Prot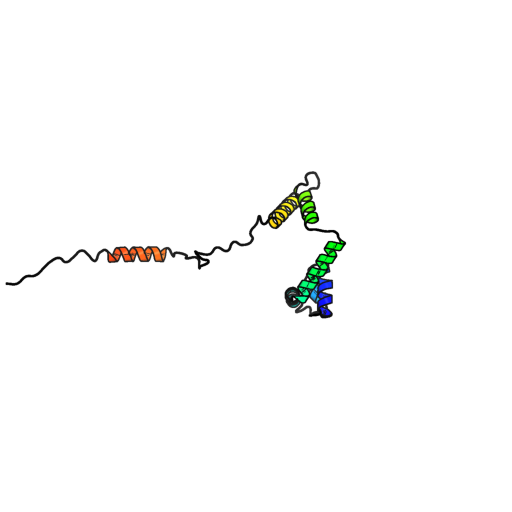ein AF-A0A2G1QMG5-F1 (afdb_monomer)

Radius of gyration: 33.24 Å; Cα contacts (8 Å, |Δi|>4): 99; chains: 1; bounding box: 65×97×63 Å

Sequence (149 aa):
MALTAKQRRFVDEYLVDLNATQAAIRAGYSAKTAAAVGHENLKKPDIAAAVQERQAKAAERAQITVDNVIAGLALEARREGEGTSHAARVSAWAALGKHLGMFKDKVEVSGPDGGPIEVSDARKRIAGRIAKLSAGSRQGGSSGGSDDG

Organism: NCBI:txid1982044

Solvent-accessible surface area (backbone atoms only — not comparable to full-atom values): 8931 Å² total; per-residue (Å²): 123,85,78,51,74,50,55,48,40,24,47,60,45,20,74,74,73,73,38,42,38,60,9,20,37,76,31,72,42,57,74,94,48,9,56,64,50,19,57,52,44,61,68,36,65,65,51,38,50,52,45,51,54,49,50,51,51,51,30,59,76,68,70,56,48,73,66,54,52,51,52,52,33,53,50,50,40,68,56,77,66,90,95,56,54,72,66,57,19,54,51,27,48,51,53,52,38,48,76,71,60,73,58,79,95,75,82,89,84,59,28,80,97,71,36,76,71,84,76,78,52,67,64,59,58,49,51,55,52,52,55,54,60,64,58,64,72,72,80,80,82,89,85,79,81,87,84,92,133

Structure (mmCIF, N/CA/C/O backbone):
data_AF-A0A2G1QMG5-F1
#
_entry.id   AF-A0A2G1QMG5-F1
#
loop_
_atom_site.group_PDB
_atom_site.id
_atom_site.type_symbol
_atom_site.label_atom_id
_atom_site.label_alt_id
_atom_site.label_comp_id
_atom_site.label_asym_id
_atom_site.label_entity_id
_atom_site.label_seq_id
_atom_site.pdbx_PDB_ins_code
_atom_site.Cartn_x
_atom_site.Cartn_y
_atom_site.Cartn_z
_atom_site.occupancy
_atom_site.B_iso_or_equiv
_atom_site.auth_seq_id
_atom_site.auth_comp_id
_atom_site.auth_asym_id
_atom_site.auth_atom_id
_atom_site.pdbx_PDB_model_num
ATOM 1 N N . MET A 1 1 ? -20.110 -9.095 6.674 1.00 62.84 1 MET A N 1
ATOM 2 C CA . MET A 1 1 ? -21.199 -8.246 7.229 1.00 62.84 1 MET A CA 1
ATOM 3 C C . MET A 1 1 ? -21.120 -6.867 6.573 1.00 62.84 1 MET A C 1
ATOM 5 O O . MET A 1 1 ? -20.180 -6.622 5.830 1.00 62.84 1 MET A O 1
ATOM 9 N N . ALA A 1 2 ? -22.081 -5.961 6.785 1.00 87.31 2 ALA A N 1
ATOM 10 C CA . ALA A 1 2 ? -21.968 -4.596 6.257 1.00 87.31 2 ALA A CA 1
ATOM 11 C C . ALA A 1 2 ? -20.988 -3.755 7.100 1.00 87.31 2 ALA A C 1
ATOM 13 O O . ALA A 1 2 ? -21.049 -3.781 8.329 1.00 87.31 2 ALA A O 1
ATOM 14 N N . LEU A 1 3 ? -20.107 -2.983 6.449 1.00 93.50 3 LEU A N 1
ATOM 15 C CA . LEU A 1 3 ? -19.174 -2.079 7.135 1.00 93.50 3 LEU A CA 1
ATOM 16 C C . LEU A 1 3 ? -19.920 -1.018 7.946 1.00 93.50 3 LEU A C 1
ATOM 18 O O . LEU A 1 3 ? -20.864 -0.408 7.448 1.00 93.50 3 LEU A O 1
ATOM 22 N N . THR A 1 4 ? -19.440 -0.711 9.149 1.00 96.38 4 THR A N 1
ATOM 23 C CA . THR A 1 4 ? -19.930 0.433 9.939 1.00 96.38 4 THR A CA 1
ATOM 24 C C . THR A 1 4 ? -19.503 1.773 9.325 1.00 96.38 4 THR A C 1
ATOM 26 O O . THR A 1 4 ? -18.581 1.833 8.511 1.00 96.38 4 THR A O 1
ATOM 29 N N . ALA A 1 5 ? -20.123 2.883 9.742 1.00 96.50 5 ALA A N 1
ATOM 30 C CA . ALA A 1 5 ? -19.776 4.218 9.238 1.00 96.50 5 ALA A CA 1
ATOM 31 C C . ALA A 1 5 ? -18.297 4.586 9.467 1.00 96.50 5 ALA A C 1
ATOM 33 O O . ALA A 1 5 ? -17.640 5.066 8.544 1.00 96.50 5 ALA A O 1
ATOM 34 N N . LYS A 1 6 ? -17.748 4.295 10.657 1.00 96.12 6 LYS A N 1
ATOM 35 C CA . LYS A 1 6 ? -16.325 4.537 10.956 1.00 96.12 6 LYS A CA 1
ATOM 36 C C . LYS A 1 6 ? -15.394 3.658 10.125 1.00 96.12 6 LYS A C 1
ATOM 38 O O . LYS A 1 6 ? -14.369 4.140 9.663 1.00 96.12 6 LYS A O 1
ATOM 43 N N . GLN A 1 7 ? -15.755 2.396 9.890 1.00 97.50 7 GLN A N 1
ATOM 44 C CA . GLN A 1 7 ? -14.951 1.508 9.045 1.00 97.50 7 GLN A CA 1
ATOM 45 C C . GLN A 1 7 ?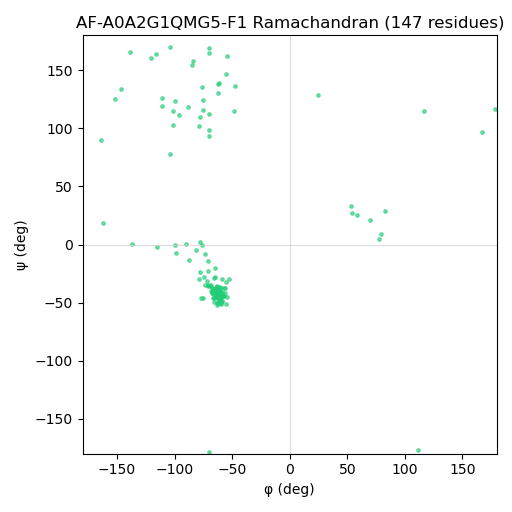 -14.974 1.946 7.580 1.00 97.50 7 GLN A C 1
ATOM 47 O O . GLN A 1 7 ? -13.929 1.947 6.945 1.00 97.50 7 GLN A O 1
ATOM 52 N N . ARG A 1 8 ? -16.127 2.380 7.051 1.00 97.44 8 ARG A N 1
ATOM 53 C CA . ARG A 1 8 ? -16.200 2.959 5.699 1.00 97.44 8 ARG A CA 1
ATOM 54 C C . ARG A 1 8 ? -15.291 4.178 5.573 1.00 97.44 8 ARG A C 1
ATOM 56 O O . ARG A 1 8 ? -14.470 4.212 4.664 1.00 97.44 8 ARG A O 1
ATOM 63 N N . ARG A 1 9 ? -15.367 5.106 6.537 1.00 98.19 9 ARG A N 1
ATOM 64 C CA . ARG A 1 9 ? -14.493 6.284 6.563 1.00 98.19 9 ARG A CA 1
ATOM 65 C C . ARG A 1 9 ? -13.019 5.900 6.667 1.00 98.19 9 ARG A C 1
ATOM 67 O O . ARG A 1 9 ? -12.202 6.477 5.972 1.00 98.19 9 ARG A O 1
ATOM 74 N N . PHE A 1 10 ? -12.678 4.901 7.477 1.00 98.50 10 PHE A N 1
ATOM 75 C CA . PHE A 1 10 ? -11.313 4.376 7.543 1.00 98.50 10 PHE A CA 1
ATOM 76 C C . PHE A 1 10 ? -10.822 3.881 6.179 1.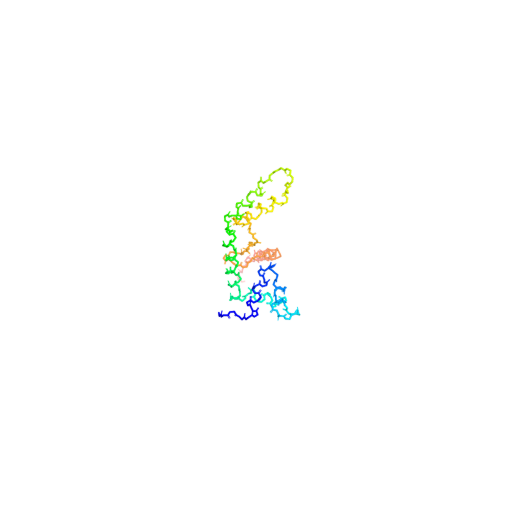00 98.50 10 PHE A C 1
ATOM 78 O O . PHE A 1 10 ? -9.708 4.213 5.793 1.00 98.50 10 PHE A O 1
ATOM 85 N N . VAL A 1 11 ? -11.648 3.137 5.436 1.00 98.25 11 VAL A N 1
ATOM 86 C CA . VAL A 1 11 ? -11.301 2.681 4.080 1.00 98.25 11 VAL A CA 1
ATOM 87 C C . VAL A 1 11 ? -11.094 3.871 3.139 1.00 98.25 11 VAL A C 1
ATOM 89 O O . VAL A 1 11 ? -10.099 3.888 2.422 1.00 98.25 11 VAL A O 1
ATOM 92 N N . ASP A 1 12 ? -11.992 4.866 3.146 1.00 97.75 12 ASP A N 1
ATOM 93 C CA . ASP A 1 12 ? -11.840 6.091 2.340 1.00 97.75 12 ASP A CA 1
ATOM 94 C C . ASP A 1 12 ? -10.499 6.783 2.633 1.00 97.75 12 ASP A C 1
ATOM 96 O O . ASP A 1 12 ? -9.727 7.065 1.722 1.00 97.75 12 ASP A O 1
ATOM 100 N N . GLU A 1 13 ? -10.203 7.006 3.914 1.00 98.31 13 GLU A N 1
ATOM 101 C CA . GLU A 1 13 ? -9.018 7.738 4.363 1.00 98.31 13 GLU A CA 1
ATOM 102 C C . GLU A 1 13 ? -7.718 6.954 4.160 1.00 98.31 13 GLU A C 1
ATOM 104 O O . GLU A 1 13 ? -6.674 7.560 3.928 1.00 98.31 13 GLU A O 1
ATOM 109 N N . TYR A 1 14 ? -7.762 5.622 4.248 1.00 98.31 14 TYR A N 1
ATOM 110 C CA . TYR A 1 14 ? -6.602 4.763 4.018 1.00 98.31 14 TYR A CA 1
ATOM 111 C C . TYR A 1 14 ? -6.182 4.768 2.552 1.00 98.31 14 TYR A C 1
ATOM 113 O O . TYR A 1 14 ? -4.995 4.739 2.254 1.00 98.31 14 TYR A O 1
ATOM 121 N N . LEU A 1 15 ? -7.133 4.850 1.622 1.00 96.94 15 LEU A N 1
ATOM 122 C CA . LEU A 1 15 ? -6.833 4.845 0.189 1.00 96.94 15 LEU A CA 1
ATOM 123 C C . LEU A 1 15 ? -6.215 6.153 -0.322 1.00 96.94 15 LEU A C 1
ATOM 125 O O . LEU A 1 15 ? -5.776 6.194 -1.467 1.00 96.94 15 LEU A O 1
ATOM 129 N N . VAL A 1 16 ? -6.157 7.198 0.507 1.00 96.00 16 VAL A N 1
ATOM 130 C CA . VAL A 1 16 ? -5.506 8.469 0.160 1.00 96.00 16 VAL A CA 1
ATOM 131 C C . VAL A 1 16 ? -3.981 8.353 0.220 1.00 96.00 16 VAL A C 1
ATOM 133 O O . VAL A 1 16 ? -3.297 8.827 -0.681 1.00 96.00 16 VAL A O 1
ATOM 136 N N . ASP A 1 17 ? -3.442 7.745 1.281 1.00 95.62 17 ASP A N 1
ATOM 137 C CA . ASP A 1 17 ? -2.002 7.757 1.587 1.00 95.62 17 ASP A CA 1
ATOM 138 C C . ASP A 1 17 ? -1.438 6.396 2.037 1.00 95.62 17 ASP A C 1
ATOM 140 O O . ASP A 1 17 ? -0.251 6.287 2.342 1.00 95.62 17 ASP A O 1
ATOM 144 N N . LEU A 1 18 ? -2.277 5.356 2.093 1.00 96.38 18 LEU A N 1
ATOM 145 C CA . LEU A 1 18 ? -1.958 4.019 2.605 1.00 96.38 18 LEU A CA 1
ATOM 146 C C . LEU A 1 18 ? -1.371 4.033 4.029 1.00 96.38 18 LEU A C 1
ATOM 148 O O . LEU A 1 18 ? -0.666 3.103 4.435 1.00 96.38 18 LEU A O 1
ATOM 152 N N . ASN A 1 19 ? -1.706 5.051 4.829 1.00 97.81 19 ASN A N 1
ATOM 153 C CA . ASN A 1 19 ? -1.271 5.183 6.214 1.00 97.81 19 ASN A CA 1
ATOM 154 C C . ASN A 1 19 ? -2.383 4.760 7.181 1.00 97.81 19 ASN A C 1
ATOM 156 O O . ASN A 1 19 ? -3.318 5.509 7.462 1.00 97.81 19 ASN A O 1
ATOM 160 N N . ALA A 1 20 ? -2.262 3.555 7.743 1.00 97.88 20 ALA A N 1
ATOM 161 C CA . ALA A 1 20 ? -3.282 2.978 8.621 1.00 97.88 20 ALA A CA 1
ATOM 162 C C . ALA A 1 20 ? -3.548 3.829 9.875 1.00 97.88 20 ALA A C 1
ATOM 164 O O . ALA A 1 20 ? -4.698 4.021 10.270 1.00 97.88 20 ALA A O 1
ATOM 165 N N . THR A 1 21 ? -2.496 4.365 10.495 1.00 98.44 21 THR A N 1
ATOM 166 C CA . THR A 1 21 ? -2.617 5.185 11.706 1.00 98.44 21 THR A CA 1
ATOM 167 C C . THR A 1 21 ? -3.352 6.485 11.407 1.00 98.44 21 THR A C 1
ATOM 169 O O . THR A 1 21 ? -4.309 6.829 12.099 1.00 98.44 21 THR A O 1
ATOM 172 N N . GLN A 1 22 ? -2.937 7.200 10.360 1.00 98.44 22 GLN A N 1
ATOM 173 C CA . GLN A 1 22 ? -3.557 8.473 9.995 1.00 98.44 22 GLN A CA 1
ATOM 174 C C . GLN A 1 22 ? -4.990 8.283 9.496 1.00 98.44 22 GLN A C 1
ATOM 176 O O . GLN A 1 22 ? -5.877 9.040 9.885 1.00 98.44 22 GLN A O 1
ATOM 181 N N . ALA A 1 23 ? -5.256 7.213 8.747 1.00 98.38 23 ALA A N 1
ATOM 182 C CA . ALA A 1 23 ? -6.607 6.850 8.347 1.00 98.38 23 ALA A CA 1
ATOM 183 C C . ALA A 1 23 ? -7.525 6.604 9.551 1.00 98.38 23 ALA A C 1
ATOM 185 O O . ALA A 1 23 ? -8.666 7.063 9.565 1.00 98.38 23 ALA A O 1
ATOM 186 N N . ALA A 1 24 ? -7.031 5.935 10.599 1.00 98.44 24 ALA A N 1
ATOM 187 C CA . ALA A 1 24 ? -7.793 5.735 11.827 1.00 98.44 24 ALA A CA 1
ATOM 188 C C . ALA A 1 24 ? -8.074 7.061 12.559 1.00 98.44 24 A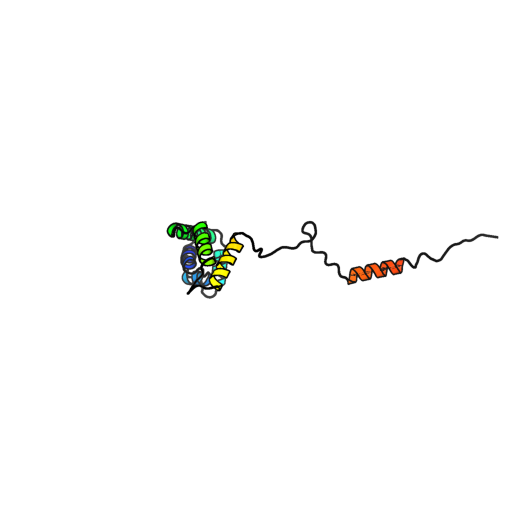LA A C 1
ATOM 190 O O . ALA A 1 24 ? -9.202 7.285 13.002 1.00 98.44 24 ALA A O 1
ATOM 191 N N . ILE A 1 25 ? -7.101 7.971 12.637 1.00 98.50 25 ILE A N 1
ATOM 192 C CA . ILE A 1 25 ? -7.314 9.303 13.228 1.00 98.50 25 ILE A CA 1
ATOM 193 C C . ILE A 1 25 ? -8.403 10.060 12.455 1.00 98.50 25 ILE A C 1
ATOM 195 O O . ILE A 1 25 ? -9.385 10.506 13.051 1.00 98.50 25 ILE A O 1
ATOM 199 N N . ARG A 1 26 ? -8.282 10.143 11.125 1.00 98.50 26 ARG A N 1
ATOM 200 C CA . ARG A 1 26 ? -9.240 10.854 10.258 1.00 98.50 26 ARG A CA 1
ATOM 201 C C . ARG A 1 26 ? -10.629 10.208 10.248 1.00 98.50 26 ARG A C 1
ATOM 203 O O . ARG A 1 26 ? -11.634 10.904 10.136 1.00 98.50 26 ARG A O 1
ATOM 210 N N . ALA A 1 27 ? -10.708 8.895 10.456 1.00 98.00 27 ALA A N 1
ATOM 211 C CA . ALA A 1 27 ? -11.966 8.167 10.622 1.00 98.00 27 ALA A CA 1
ATOM 212 C C . ALA A 1 27 ? -12.628 8.342 12.004 1.00 98.00 27 ALA A C 1
ATOM 214 O O . ALA A 1 27 ? -13.702 7.782 12.251 1.00 98.00 27 ALA A O 1
ATOM 215 N N . GLY A 1 28 ? -12.018 9.113 12.910 1.00 97.75 28 GLY A N 1
ATOM 216 C CA . GLY A 1 28 ? -12.580 9.434 14.221 1.00 97.75 28 GLY A CA 1
ATOM 217 C C . GLY A 1 28 ? -12.346 8.355 15.280 1.00 97.75 28 GLY A C 1
ATOM 218 O O . GLY A 1 28 ? -13.173 8.182 16.187 1.00 97.75 28 GLY A O 1
ATOM 219 N N . TYR A 1 29 ? -11.257 7.590 15.165 1.00 97.56 29 TYR A N 1
ATOM 220 C CA . TYR A 1 29 ? -10.732 6.785 16.269 1.00 97.56 29 TYR A CA 1
ATOM 221 C C . TYR A 1 29 ? -9.839 7.640 17.179 1.00 97.56 29 TYR A C 1
ATOM 223 O O . TYR A 1 29 ? -9.319 8.678 16.777 1.00 97.56 29 TYR A O 1
ATOM 231 N N . SER A 1 30 ? -9.664 7.210 18.431 1.00 97.50 30 SER A N 1
ATOM 232 C CA . SER A 1 30 ? -8.800 7.917 19.381 1.00 97.50 30 SER A CA 1
ATOM 233 C C . SER A 1 30 ? -7.357 7.924 18.887 1.00 97.50 30 SER A C 1
ATOM 235 O O . SER A 1 30 ? -6.803 6.868 18.590 1.00 97.50 30 SER A O 1
ATOM 237 N N . ALA A 1 31 ? -6.714 9.095 18.879 1.00 97.62 31 ALA A N 1
ATOM 238 C CA . ALA A 1 31 ? -5.310 9.223 18.491 1.00 97.62 31 ALA A CA 1
ATOM 239 C C . ALA A 1 31 ? -4.384 8.316 19.321 1.00 97.62 31 ALA A C 1
ATOM 241 O O . ALA A 1 31 ? -3.417 7.774 18.795 1.00 97.62 31 ALA A O 1
ATOM 242 N N . LYS A 1 32 ? -4.727 8.076 20.596 1.00 98.12 32 LYS A N 1
ATOM 243 C CA . LYS A 1 32 ? -3.961 7.196 21.492 1.00 98.12 32 LYS A CA 1
ATOM 244 C C . LYS A 1 32 ? -3.964 5.731 21.044 1.00 98.12 32 LYS A C 1
ATOM 246 O O . LYS A 1 32 ? -3.025 5.010 21.351 1.00 98.12 32 LYS A O 1
ATOM 251 N N . THR A 1 33 ? -5.009 5.283 20.348 1.00 97.56 33 THR A N 1
ATOM 252 C CA . THR A 1 33 ? -5.170 3.881 19.922 1.00 97.56 33 THR A CA 1
ATOM 253 C C . THR A 1 33 ? -5.155 3.705 18.406 1.00 97.56 33 THR A C 1
ATOM 255 O O . THR A 1 33 ? -5.200 2.576 17.926 1.00 97.56 33 THR A O 1
ATOM 258 N N . ALA A 1 34 ? -5.051 4.794 17.640 1.00 97.81 34 ALA A N 1
ATOM 259 C CA . ALA A 1 34 ? -5.189 4.797 16.189 1.00 97.81 34 ALA A CA 1
ATOM 260 C C . ALA A 1 34 ? -4.213 3.858 15.471 1.00 97.81 34 ALA A C 1
ATOM 262 O O . ALA A 1 34 ? -4.610 3.201 14.515 1.00 97.81 34 ALA A O 1
ATOM 263 N N . ALA A 1 35 ? -2.971 3.740 15.948 1.00 97.88 35 ALA A N 1
ATOM 264 C CA . ALA A 1 35 ? -1.997 2.824 15.356 1.00 97.88 35 ALA A CA 1
ATOM 265 C C . ALA A 1 35 ? -2.451 1.360 15.481 1.00 97.88 35 ALA A C 1
ATOM 267 O O . ALA A 1 35 ? -2.550 0.645 14.485 1.00 97.88 35 ALA A O 1
ATOM 268 N N . ALA A 1 36 ? -2.808 0.931 16.697 1.00 98.19 36 ALA A N 1
ATOM 269 C CA . ALA A 1 36 ? -3.294 -0.423 16.949 1.00 98.19 36 ALA A CA 1
ATOM 270 C C . ALA A 1 36 ? -4.598 -0.704 16.184 1.00 98.19 36 ALA A C 1
ATOM 272 O O . ALA A 1 36 ? -4.702 -1.714 15.491 1.00 98.19 36 ALA A O 1
ATOM 273 N N . VAL A 1 37 ? -5.555 0.227 16.244 1.00 97.88 37 VAL A N 1
ATOM 274 C CA . VAL A 1 37 ? -6.848 0.105 15.557 1.00 97.88 37 VAL A CA 1
ATOM 275 C C . VAL A 1 37 ? -6.683 0.072 14.040 1.00 97.88 37 VAL A C 1
ATOM 277 O O . VAL A 1 37 ? -7.364 -0.704 13.378 1.00 97.88 37 VAL A O 1
ATOM 280 N N . GLY A 1 38 ? -5.787 0.881 13.473 1.00 97.81 38 GLY A N 1
ATOM 281 C CA . GLY A 1 38 ? -5.512 0.890 12.039 1.00 97.81 38 GLY A CA 1
ATOM 282 C C . GLY A 1 38 ? -5.003 -0.467 11.558 1.00 97.81 38 GLY A C 1
ATOM 283 O O . GLY A 1 38 ? -5.549 -1.030 10.610 1.00 97.81 38 GLY A O 1
ATOM 284 N N . HIS A 1 39 ? -4.020 -1.040 12.256 1.00 97.88 39 HIS A N 1
ATOM 285 C CA . HIS A 1 39 ? -3.514 -2.379 11.944 1.00 97.88 39 HIS A CA 1
ATOM 286 C C . HIS A 1 39 ? -4.559 -3.480 12.155 1.00 97.88 39 HIS A C 1
ATOM 288 O O . HIS A 1 39 ? -4.640 -4.406 11.350 1.00 97.88 39 HIS A O 1
ATOM 294 N N . GLU A 1 40 ? -5.365 -3.395 13.214 1.00 97.88 40 GLU A N 1
ATOM 295 C CA . GLU A 1 40 ? -6.457 -4.338 13.461 1.00 97.88 40 GLU A CA 1
ATOM 296 C C . GLU A 1 40 ? -7.516 -4.263 12.355 1.00 97.88 40 GLU A C 1
ATOM 298 O O . GLU A 1 40 ? -7.949 -5.290 11.838 1.00 97.88 40 GLU A O 1
ATOM 303 N N . ASN A 1 41 ? -7.904 -3.053 11.946 1.00 97.62 41 ASN A N 1
ATOM 304 C CA . ASN A 1 41 ? -8.881 -2.847 10.885 1.00 97.62 41 ASN A CA 1
ATOM 305 C C . ASN A 1 41 ? -8.414 -3.453 9.560 1.00 97.62 41 ASN A C 1
ATOM 307 O O . ASN A 1 41 ? -9.210 -4.110 8.899 1.00 97.62 41 ASN A O 1
ATOM 311 N N . LEU A 1 42 ? -7.135 -3.320 9.201 1.00 97.38 42 LEU A N 1
ATOM 312 C CA . LEU A 1 42 ? -6.596 -3.945 7.986 1.00 97.38 42 LEU A CA 1
ATOM 313 C C . LEU A 1 42 ? -6.609 -5.483 8.021 1.00 97.38 42 LEU A C 1
ATOM 315 O O . LEU A 1 42 ? -6.582 -6.108 6.966 1.00 97.38 42 LEU A O 1
ATOM 319 N N . LYS A 1 43 ? -6.681 -6.105 9.205 1.00 97.56 43 LYS A N 1
ATOM 320 C CA . LYS A 1 43 ? -6.801 -7.566 9.355 1.00 97.56 43 LYS A CA 1
ATOM 321 C C . LYS A 1 43 ? -8.248 -8.064 9.320 1.00 97.56 43 LYS A C 1
ATOM 323 O O . LYS A 1 43 ? -8.468 -9.267 9.208 1.00 97.56 43 LYS A O 1
ATOM 328 N N . LYS A 1 44 ? -9.243 -7.177 9.440 1.00 96.75 44 LYS A N 1
ATOM 329 C CA . LYS A 1 44 ? -10.661 -7.567 9.415 1.00 96.75 44 LYS A CA 1
ATOM 330 C C . LYS A 1 44 ? -11.079 -7.894 7.977 1.00 96.75 44 LYS A C 1
ATOM 332 O O . LYS A 1 44 ? -10.974 -7.003 7.133 1.00 96.75 44 LYS A O 1
ATOM 337 N N . PRO A 1 45 ? -11.619 -9.098 7.696 1.00 96.81 45 PRO A N 1
ATOM 338 C CA . PRO A 1 45 ? -11.933 -9.527 6.331 1.00 96.81 45 PRO A CA 1
ATOM 339 C C . PRO A 1 45 ? -12.829 -8.552 5.561 1.00 96.81 45 PRO A C 1
ATOM 341 O O . PRO A 1 45 ? -12.505 -8.192 4.436 1.00 96.81 45 PRO A O 1
ATOM 344 N N . ASP A 1 46 ? -13.898 -8.050 6.190 1.00 97.00 46 ASP A N 1
ATOM 345 C CA . ASP A 1 46 ? -14.835 -7.117 5.547 1.00 97.00 46 ASP A CA 1
ATOM 346 C C . ASP A 1 46 ? -14.161 -5.781 5.153 1.00 97.00 46 ASP A C 1
ATOM 348 O O . ASP A 1 46 ? -14.479 -5.195 4.120 1.00 97.00 46 ASP A O 1
ATOM 352 N N . ILE A 1 47 ? -13.213 -5.288 5.963 1.00 97.44 47 ILE A N 1
ATOM 353 C CA . ILE A 1 47 ? -12.482 -4.038 5.688 1.00 97.44 47 ILE A CA 1
ATOM 354 C C . ILE A 1 47 ? -11.422 -4.276 4.614 1.00 97.44 47 ILE A C 1
ATOM 356 O O . ILE A 1 47 ? -11.321 -3.487 3.678 1.00 97.44 47 ILE A O 1
ATOM 360 N N . ALA A 1 48 ? -10.656 -5.363 4.730 1.00 96.56 48 ALA A N 1
ATOM 361 C CA . ALA A 1 48 ? -9.646 -5.741 3.748 1.00 96.56 48 ALA A CA 1
ATOM 362 C C . ALA A 1 48 ? -10.267 -5.935 2.356 1.00 96.56 48 ALA A C 1
ATOM 364 O O . ALA A 1 48 ? -9.757 -5.386 1.380 1.00 96.56 48 ALA A O 1
ATOM 365 N N . ALA A 1 49 ? -11.411 -6.623 2.278 1.00 96.62 49 ALA A N 1
ATOM 366 C CA . ALA A 1 49 ? -12.161 -6.798 1.039 1.00 96.62 49 ALA A CA 1
ATOM 367 C C . ALA A 1 49 ? -12.597 -5.452 0.439 1.00 96.62 49 ALA A C 1
ATOM 369 O O . ALA A 1 49 ? -12.412 -5.223 -0.753 1.00 96.62 49 ALA A O 1
ATOM 370 N N . ALA A 1 50 ? -13.100 -4.520 1.254 1.00 97.12 50 ALA A N 1
ATOM 371 C CA . ALA A 1 50 ? -13.512 -3.202 0.771 1.00 97.12 50 ALA A CA 1
ATOM 372 C C . ALA A 1 50 ? -12.339 -2.323 0.301 1.00 97.12 50 ALA A C 1
ATOM 374 O O . ALA A 1 50 ? -12.485 -1.559 -0.655 1.00 97.12 50 ALA A O 1
ATOM 375 N N . VAL A 1 51 ? -11.172 -2.422 0.950 1.00 97.38 51 VAL A N 1
ATOM 376 C CA . VAL A 1 51 ? -9.933 -1.781 0.478 1.00 97.38 51 VAL A CA 1
ATOM 377 C C . VAL A 1 51 ? -9.548 -2.349 -0.887 1.00 97.38 51 VAL A C 1
ATOM 379 O O . VAL A 1 51 ? -9.342 -1.578 -1.823 1.00 97.38 51 VAL A O 1
ATOM 382 N N . GLN A 1 52 ? -9.509 -3.677 -1.020 1.00 95.62 52 GLN A N 1
ATOM 383 C CA . GLN A 1 52 ? -9.157 -4.355 -2.270 1.00 95.62 52 GLN A CA 1
ATOM 384 C C . GLN A 1 52 ? -10.120 -4.006 -3.409 1.00 95.62 52 GLN A C 1
ATOM 386 O O . GLN A 1 52 ? -9.674 -3.629 -4.489 1.00 95.62 52 GLN A O 1
ATOM 391 N N . GLU A 1 53 ? -11.430 -4.058 -3.165 1.00 95.62 53 GLU A N 1
ATOM 392 C CA . GLU A 1 53 ? -12.453 -3.721 -4.159 1.00 95.62 53 GLU A CA 1
ATOM 393 C C . GLU A 1 53 ? -12.269 -2.293 -4.693 1.00 95.62 53 GLU A C 1
ATOM 395 O O . GLU A 1 53 ? -12.332 -2.045 -5.898 1.00 95.62 53 GLU A O 1
ATOM 400 N N . ARG A 1 54 ? -12.012 -1.331 -3.804 1.00 95.25 54 ARG A N 1
ATOM 401 C CA . ARG A 1 54 ? -11.834 0.069 -4.200 1.00 95.25 54 ARG A CA 1
ATOM 402 C C . ARG A 1 54 ? -10.499 0.330 -4.884 1.00 95.25 54 ARG A C 1
ATOM 404 O O . ARG A 1 54 ? -10.467 1.139 -5.806 1.00 95.25 54 ARG A O 1
ATOM 411 N N . GLN A 1 55 ? -9.427 -0.353 -4.481 1.00 93.94 55 GLN A N 1
ATOM 412 C CA . GLN A 1 55 ? -8.157 -0.314 -5.211 1.00 93.94 55 GLN A 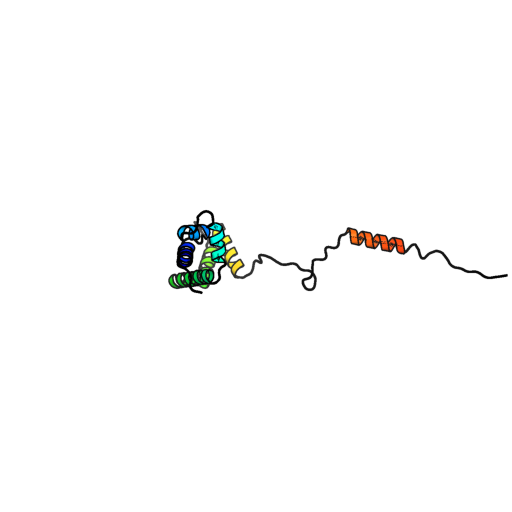CA 1
ATOM 413 C C . GLN A 1 55 ? -8.319 -0.879 -6.623 1.00 93.94 55 GLN A C 1
ATOM 415 O O . GLN A 1 55 ? -7.861 -0.251 -7.573 1.00 93.94 55 GLN A O 1
ATOM 420 N N . ALA A 1 56 ? -9.031 -1.998 -6.778 1.00 90.12 56 ALA A N 1
ATOM 421 C CA . ALA A 1 56 ? -9.319 -2.583 -8.085 1.00 90.12 56 ALA A CA 1
ATOM 422 C C . ALA A 1 56 ? -10.121 -1.618 -8.973 1.00 90.12 56 ALA A C 1
ATOM 424 O O . ALA A 1 56 ? -9.727 -1.358 -10.105 1.00 90.12 56 ALA A O 1
ATOM 425 N N . LYS A 1 57 ? -11.177 -0.992 -8.435 1.00 91.38 57 LYS A N 1
ATOM 426 C CA . LYS A 1 57 ? -11.952 0.042 -9.148 1.00 91.38 57 LYS A CA 1
ATOM 427 C C . LYS A 1 57 ? -11.110 1.264 -9.521 1.00 91.38 57 LYS A C 1
ATOM 429 O O . LYS A 1 57 ? -11.305 1.848 -10.584 1.00 91.38 57 LYS A O 1
ATOM 434 N N . ALA A 1 58 ? -10.193 1.689 -8.653 1.00 88.62 58 ALA A N 1
ATOM 435 C CA . ALA A 1 58 ? -9.285 2.792 -8.956 1.00 88.62 58 ALA A CA 1
ATOM 436 C C . ALA A 1 58 ? -8.305 2.423 -10.082 1.00 88.62 58 ALA A C 1
ATOM 438 O O . ALA A 1 58 ? -8.106 3.225 -10.993 1.00 88.62 58 ALA A O 1
ATOM 439 N N . ALA A 1 59 ? -7.753 1.206 -10.057 1.00 87.12 59 ALA A N 1
ATOM 440 C CA . ALA A 1 59 ? -6.885 0.684 -11.110 1.00 87.12 59 ALA A CA 1
ATOM 441 C C . ALA A 1 59 ? -7.622 0.568 -12.455 1.00 87.12 59 ALA A C 1
ATOM 443 O O . ALA A 1 59 ? -7.099 1.013 -13.474 1.00 87.12 59 ALA A O 1
ATOM 444 N N . GLU A 1 60 ? -8.863 0.071 -12.446 1.00 88.00 60 GLU A N 1
ATOM 445 C CA . GLU A 1 60 ? -9.737 -0.000 -13.623 1.00 88.00 60 GLU A CA 1
ATOM 446 C C . GLU A 1 60 ? -9.990 1.392 -14.217 1.00 88.00 60 GLU A C 1
ATOM 448 O O . GLU A 1 60 ? -9.777 1.612 -15.409 1.00 88.00 60 GLU A O 1
ATOM 453 N N . ARG A 1 61 ? -10.358 2.371 -13.379 1.00 87.38 61 ARG A N 1
ATOM 454 C CA . ARG A 1 61 ? -10.557 3.766 -13.810 1.00 87.38 61 ARG A CA 1
ATOM 455 C C . ARG A 1 61 ? -9.299 4.392 -14.403 1.00 87.38 61 ARG A C 1
ATOM 457 O O . ARG A 1 61 ? -9.405 5.196 -15.324 1.00 87.38 61 ARG A O 1
ATOM 464 N N . ALA A 1 62 ? -8.134 4.062 -13.853 1.00 87.31 62 ALA A N 1
ATOM 465 C CA . ALA A 1 62 ? -6.846 4.534 -14.344 1.00 87.31 62 ALA A CA 1
ATOM 466 C C . ALA A 1 62 ? -6.333 3.729 -15.553 1.00 87.31 62 ALA A C 1
ATOM 468 O O . ALA A 1 62 ? -5.295 4.084 -16.106 1.00 87.31 62 ALA A O 1
ATOM 469 N N . GLN A 1 63 ? -7.037 2.664 -15.957 1.00 87.38 63 GLN A N 1
ATOM 470 C CA . GLN A 1 63 ? -6.615 1.716 -16.994 1.00 87.38 63 GLN A CA 1
ATOM 471 C C . GLN A 1 63 ? -5.215 1.136 -16.727 1.00 87.38 63 GLN A C 1
ATOM 473 O O . GLN A 1 63 ? -4.454 0.862 -17.652 1.00 87.38 63 GLN A O 1
ATOM 478 N N . ILE A 1 64 ? -4.860 0.962 -15.450 1.00 88.38 64 ILE A N 1
ATOM 479 C CA . ILE A 1 64 ? -3.573 0.396 -15.043 1.00 88.38 64 ILE A CA 1
ATOM 480 C C . ILE A 1 64 ? -3.754 -1.097 -14.783 1.00 88.38 64 ILE A C 1
ATOM 482 O O . ILE A 1 64 ? -4.386 -1.501 -13.808 1.00 88.38 64 ILE A O 1
ATOM 486 N N . THR A 1 65 ? -3.161 -1.917 -15.645 1.00 89.44 65 THR A N 1
ATOM 487 C CA . THR A 1 65 ? -3.067 -3.374 -15.485 1.00 89.44 65 THR A CA 1
ATOM 488 C C . THR A 1 65 ? -1.666 -3.797 -15.038 1.00 89.44 65 THR A C 1
ATOM 490 O O . THR A 1 65 ? -0.718 -3.006 -15.069 1.00 89.44 65 THR A O 1
ATOM 493 N N . VAL A 1 66 ? -1.511 -5.070 -14.656 1.00 88.88 66 VAL A N 1
ATOM 494 C CA . VAL A 1 66 ? -0.193 -5.668 -14.378 1.00 88.88 66 VAL A CA 1
ATOM 495 C C . VAL A 1 66 ? 0.735 -5.516 -15.588 1.00 88.88 66 VAL A C 1
ATOM 497 O O . VAL A 1 66 ? 1.883 -5.107 -15.419 1.00 88.88 66 VAL A O 1
ATOM 500 N N . ASP A 1 67 ? 0.221 -5.726 -16.801 1.00 92.38 67 ASP A N 1
ATOM 501 C CA . ASP A 1 67 ? 0.992 -5.579 -18.038 1.00 92.38 67 ASP A CA 1
ATOM 502 C C . ASP A 1 67 ? 1.479 -4.140 -18.240 1.00 92.38 67 ASP A C 1
ATOM 504 O O . ASP A 1 67 ? 2.630 -3.927 -18.621 1.00 92.38 67 ASP A O 1
ATOM 508 N N . ASN A 1 68 ? 0.653 -3.136 -17.916 1.00 93.94 68 ASN A N 1
ATOM 509 C CA . ASN A 1 68 ? 1.069 -1.731 -17.988 1.00 93.94 68 ASN A CA 1
ATOM 510 C C . ASN A 1 68 ? 2.221 -1.430 -17.020 1.00 93.94 68 ASN A C 1
ATOM 512 O O . ASN A 1 68 ? 3.172 -0.740 -17.390 1.00 93.94 68 ASN A O 1
ATOM 516 N N . VAL A 1 69 ? 2.152 -1.953 -15.792 1.00 94.62 69 VAL A N 1
ATOM 517 C CA . VAL A 1 69 ? 3.204 -1.764 -14.782 1.00 94.62 69 VAL A CA 1
ATOM 518 C C . VAL A 1 69 ? 4.498 -2.450 -15.215 1.00 94.62 69 VAL A C 1
ATOM 520 O O . VAL A 1 69 ? 5.562 -1.833 -15.157 1.00 94.62 69 VAL A O 1
ATOM 523 N N . ILE A 1 70 ? 4.421 -3.693 -15.700 1.00 96.19 70 ILE A N 1
ATOM 524 C CA . ILE A 1 70 ? 5.581 -4.437 -16.210 1.00 96.19 70 ILE A CA 1
ATOM 525 C C . ILE A 1 70 ? 6.212 -3.698 -17.391 1.00 96.19 70 ILE A C 1
ATOM 527 O O . ILE A 1 70 ? 7.430 -3.516 -17.411 1.00 96.19 70 ILE A O 1
ATOM 531 N N . ALA A 1 71 ? 5.404 -3.232 -18.346 1.00 95.62 71 ALA A N 1
ATOM 532 C CA . ALA A 1 71 ? 5.887 -2.487 -19.503 1.00 95.62 71 ALA A CA 1
ATOM 533 C C . ALA A 1 71 ? 6.594 -1.185 -19.091 1.00 95.62 71 ALA A C 1
ATOM 535 O O . ALA A 1 71 ? 7.690 -0.902 -19.575 1.00 95.62 71 ALA A O 1
ATOM 536 N N . GLY A 1 72 ? 6.013 -0.424 -18.157 1.00 95.69 72 GLY A N 1
ATOM 537 C CA . GLY A 1 72 ? 6.616 0.802 -17.632 1.00 95.69 72 GLY A CA 1
ATOM 538 C C . GLY A 1 72 ? 7.936 0.553 -16.897 1.00 95.69 72 GLY A C 1
ATOM 539 O O . GLY A 1 72 ? 8.924 1.242 -17.150 1.00 95.69 72 GLY A O 1
ATOM 540 N N . LEU A 1 73 ? 7.989 -0.471 -16.039 1.00 96.88 73 LEU A N 1
ATOM 541 C CA . LEU A 1 73 ? 9.221 -0.864 -15.352 1.00 96.88 73 LEU A CA 1
ATOM 542 C C . LEU A 1 73 ? 10.290 -1.342 -16.338 1.00 96.88 73 LEU A C 1
ATOM 544 O O . LEU A 1 73 ? 11.447 -0.973 -16.188 1.00 96.88 73 LEU A O 1
ATOM 548 N N . ALA A 1 74 ? 9.927 -2.123 -17.358 1.00 96.69 74 ALA A N 1
ATOM 549 C CA . ALA A 1 74 ? 10.866 -2.580 -18.380 1.00 96.69 74 ALA A CA 1
ATOM 550 C C . ALA A 1 74 ? 11.432 -1.416 -19.206 1.00 96.69 74 ALA A C 1
ATOM 552 O O . ALA A 1 74 ? 12.615 -1.434 -19.554 1.00 96.69 74 ALA A O 1
ATOM 553 N N . LEU A 1 75 ? 10.608 -0.403 -19.493 1.00 95.75 75 LEU A N 1
ATOM 554 C CA . LEU A 1 75 ? 11.044 0.819 -20.159 1.00 95.75 75 LEU A CA 1
ATOM 555 C C . LEU A 1 75 ? 12.055 1.581 -19.299 1.00 95.75 75 LEU A C 1
ATOM 557 O O . LEU A 1 75 ? 13.143 1.883 -19.781 1.00 95.75 75 LEU A O 1
ATOM 561 N N . GLU A 1 76 ? 11.742 1.827 -18.024 1.00 96.12 76 GLU A N 1
ATOM 562 C CA . GLU A 1 76 ? 12.665 2.515 -17.114 1.00 96.12 76 GLU A CA 1
ATOM 563 C C . GLU A 1 76 ? 13.953 1.707 -16.912 1.00 96.12 76 GLU A C 1
ATOM 565 O O . GLU A 1 76 ? 15.044 2.255 -17.003 1.00 96.12 76 GLU A O 1
ATOM 570 N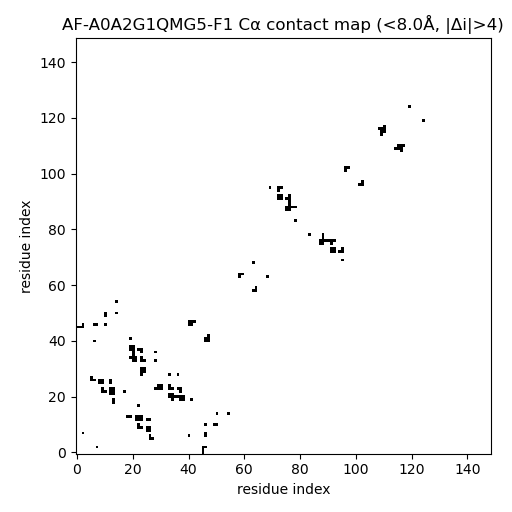 N . ALA A 1 77 ? 13.852 0.386 -16.744 1.00 96.19 77 ALA A N 1
ATOM 571 C CA . ALA A 1 77 ? 14.984 -0.518 -16.550 1.00 96.19 77 ALA A CA 1
ATOM 572 C C . ALA A 1 77 ? 16.001 -0.498 -17.707 1.00 96.19 77 ALA A C 1
ATOM 574 O O . ALA A 1 77 ? 17.191 -0.734 -17.486 1.00 96.19 77 ALA A O 1
ATOM 575 N N . ARG A 1 78 ? 15.543 -0.211 -18.933 1.00 95.38 78 ARG A N 1
ATOM 576 C CA . ARG A 1 78 ? 16.363 -0.128 -20.155 1.00 95.38 78 ARG A CA 1
ATOM 577 C C . ARG A 1 78 ? 16.717 1.307 -20.550 1.00 95.38 78 ARG A C 1
ATOM 579 O O . ARG A 1 78 ? 17.367 1.509 -21.570 1.00 95.38 78 ARG A O 1
ATOM 586 N N . ARG A 1 79 ? 16.268 2.308 -19.789 1.00 94.38 79 ARG A N 1
ATOM 587 C CA . ARG A 1 79 ? 16.418 3.717 -20.153 1.00 94.38 79 ARG A CA 1
ATOM 588 C C . ARG A 1 79 ? 17.851 4.199 -19.945 1.00 94.38 79 ARG A C 1
ATOM 590 O O . ARG A 1 79 ? 18.324 4.300 -18.814 1.00 94.38 79 ARG A O 1
ATOM 597 N N . GLU A 1 80 ? 18.518 4.573 -21.027 1.00 91.94 80 GLU A N 1
ATOM 598 C CA . GLU A 1 80 ? 19.886 5.104 -21.027 1.00 91.94 80 GLU A CA 1
ATOM 599 C C . GLU A 1 80 ? 19.923 6.553 -21.536 1.00 91.94 80 GLU A C 1
ATOM 601 O O . GLU A 1 80 ? 18.958 7.036 -22.130 1.00 91.94 80 GLU A O 1
ATOM 606 N N . GLY A 1 81 ? 21.027 7.259 -21.275 1.00 90.50 81 GLY A N 1
ATOM 607 C CA . GLY A 1 81 ? 21.243 8.639 -21.716 1.00 90.50 81 GLY A CA 1
ATOM 608 C C . GLY A 1 81 ? 21.251 9.678 -20.593 1.00 90.50 81 GLY A C 1
ATOM 609 O O . GLY A 1 81 ? 21.177 9.359 -19.400 1.00 90.50 81 GLY A O 1
ATOM 610 N N . GLU A 1 82 ? 21.382 10.939 -20.998 1.00 88.88 82 GLU A N 1
ATOM 611 C CA . GLU A 1 82 ? 21.435 12.095 -20.103 1.00 88.88 82 GLU A CA 1
ATOM 612 C C . GLU A 1 82 ? 20.131 12.239 -19.297 1.00 88.88 82 GLU A C 1
ATOM 614 O O . GLU A 1 82 ? 19.032 12.016 -19.805 1.00 88.88 82 GLU A O 1
ATOM 619 N N . GLY A 1 83 ? 20.253 12.564 -18.007 1.00 85.06 83 GLY A N 1
ATOM 620 C CA . GLY A 1 83 ? 19.109 12.693 -17.096 1.00 85.06 83 GLY A CA 1
ATOM 621 C C . GLY A 1 83 ? 18.520 11.370 -16.590 1.00 85.06 83 GLY A C 1
ATOM 622 O O . GLY A 1 83 ? 17.522 11.389 -15.872 1.00 85.06 83 GLY A O 1
ATOM 623 N N . THR A 1 84 ? 19.118 10.220 -16.921 1.00 91.38 84 THR A N 1
ATOM 624 C CA . THR A 1 84 ? 18.691 8.920 -16.376 1.00 91.38 84 THR A CA 1
ATOM 625 C C . THR A 1 84 ? 19.335 8.614 -15.023 1.00 91.38 84 THR A C 1
ATOM 627 O O . THR A 1 84 ? 20.431 9.081 -14.713 1.00 91.38 84 THR A O 1
ATOM 630 N N . SER A 1 85 ? 18.669 7.787 -14.211 1.00 93.50 85 SER A N 1
ATOM 631 C CA . SER A 1 85 ? 19.181 7.346 -12.910 1.00 93.50 85 SER A CA 1
ATOM 632 C C . SER A 1 85 ? 19.526 5.859 -12.930 1.00 93.50 85 SER A C 1
ATOM 634 O O . SER A 1 85 ? 18.654 5.004 -13.094 1.00 93.50 85 SER A O 1
ATOM 636 N N . HIS A 1 86 ? 20.796 5.528 -12.678 1.00 92.50 86 HIS A N 1
ATOM 637 C CA . HIS A 1 86 ? 21.226 4.137 -12.489 1.00 92.50 86 HIS A CA 1
ATOM 638 C C . HIS A 1 86 ? 20.441 3.448 -11.360 1.00 92.50 86 HIS A C 1
ATOM 640 O O . HIS A 1 86 ? 20.084 2.277 -11.481 1.00 92.50 86 HIS A O 1
ATOM 646 N N . ALA A 1 87 ? 20.125 4.178 -10.285 1.00 94.94 87 ALA A N 1
ATOM 647 C CA . ALA A 1 87 ? 19.358 3.647 -9.162 1.00 94.94 87 ALA A CA 1
ATOM 648 C C . ALA A 1 87 ? 17.912 3.306 -9.557 1.00 94.94 87 ALA A C 1
ATOM 650 O O . ALA A 1 87 ? 17.394 2.271 -9.131 1.00 94.94 87 ALA A O 1
ATOM 651 N N . ALA A 1 88 ? 17.280 4.127 -10.405 1.00 94.69 88 ALA A N 1
ATOM 652 C CA . ALA A 1 88 ? 15.947 3.837 -10.934 1.00 94.69 88 ALA A CA 1
ATOM 653 C C . ALA A 1 88 ? 15.959 2.555 -11.779 1.00 94.69 88 ALA A C 1
ATOM 655 O O . ALA A 1 88 ? 15.136 1.668 -11.551 1.00 94.69 88 ALA A O 1
ATOM 656 N N . ARG A 1 89 ? 16.964 2.388 -12.654 1.00 95.69 89 ARG A N 1
ATOM 657 C CA . ARG A 1 89 ? 17.129 1.165 -13.458 1.00 95.69 89 ARG A CA 1
ATOM 658 C C . ARG A 1 89 ? 17.294 -0.092 -12.616 1.00 95.69 89 ARG A C 1
ATOM 660 O O . ARG A 1 89 ? 16.603 -1.082 -12.843 1.00 95.69 89 ARG A O 1
ATOM 667 N N . VAL A 1 90 ? 18.204 -0.057 -11.640 1.00 96.19 90 VAL A N 1
ATOM 668 C CA . VAL A 1 90 ? 18.446 -1.192 -10.735 1.00 96.19 90 VAL A CA 1
ATOM 669 C C . VAL A 1 90 ? 17.178 -1.533 -9.955 1.00 96.19 90 VAL A C 1
ATOM 671 O O . VAL A 1 90 ? 16.825 -2.706 -9.840 1.00 96.19 90 VAL A O 1
ATOM 674 N N . SER A 1 91 ? 16.453 -0.521 -9.474 1.00 96.88 91 SER A N 1
ATOM 675 C CA . SER A 1 91 ? 15.195 -0.722 -8.747 1.00 96.88 91 SER A CA 1
ATOM 676 C C . SER A 1 91 ? 14.118 -1.349 -9.633 1.00 96.88 91 SER A C 1
ATOM 678 O O . SER A 1 91 ? 13.428 -2.270 -9.195 1.00 96.88 91 SER A O 1
ATOM 680 N N . ALA A 1 92 ? 14.003 -0.906 -10.887 1.00 97.25 92 ALA A N 1
ATOM 681 C CA . ALA A 1 92 ? 13.060 -1.468 -11.846 1.00 97.25 92 ALA A CA 1
ATOM 682 C C . ALA A 1 92 ? 13.386 -2.934 -12.179 1.00 97.25 92 ALA A C 1
ATOM 684 O O . ALA A 1 92 ? 12.500 -3.786 -12.112 1.00 97.25 92 ALA A O 1
ATOM 685 N N . TRP A 1 93 ? 14.659 -3.266 -12.433 1.00 97.44 93 TRP A N 1
ATOM 686 C CA . TRP A 1 93 ? 15.090 -4.656 -12.629 1.00 97.44 93 TRP A CA 1
ATOM 687 C C . TRP A 1 93 ? 14.834 -5.535 -11.401 1.00 97.44 93 TRP A C 1
ATOM 689 O O . TRP A 1 93 ? 14.355 -6.660 -11.543 1.00 97.44 93 TRP A O 1
ATOM 699 N N . ALA A 1 94 ? 15.092 -5.025 -10.194 1.00 96.44 94 ALA A N 1
ATOM 700 C CA . ALA A 1 94 ? 14.797 -5.747 -8.960 1.00 96.44 94 ALA A CA 1
ATOM 701 C C . ALA A 1 94 ? 13.290 -6.016 -8.803 1.00 96.44 94 ALA A C 1
ATOM 703 O O . ALA A 1 94 ? 12.900 -7.127 -8.444 1.00 96.44 94 ALA A O 1
ATOM 704 N N . ALA A 1 95 ? 12.433 -5.034 -9.101 1.00 96.50 95 ALA A N 1
ATOM 705 C CA . ALA A 1 95 ? 10.982 -5.203 -9.058 1.00 96.50 95 ALA A CA 1
ATOM 706 C C . ALA A 1 95 ? 10.492 -6.257 -10.067 1.00 96.50 95 ALA A C 1
ATOM 708 O O . ALA A 1 95 ? 9.708 -7.134 -9.703 1.00 96.50 95 ALA A O 1
ATOM 709 N N . LEU A 1 96 ? 11.010 -6.227 -11.300 1.00 96.44 96 LEU A N 1
ATOM 710 C CA . LEU A 1 96 ? 10.703 -7.229 -12.326 1.00 96.44 96 LEU A CA 1
ATOM 711 C C . LEU A 1 96 ? 11.151 -8.635 -11.901 1.00 96.44 96 LEU A C 1
ATOM 713 O O . LEU A 1 96 ? 10.373 -9.580 -11.995 1.00 96.44 96 LEU A O 1
ATOM 717 N N . GLY A 1 97 ? 12.367 -8.782 -11.366 1.00 96.06 97 GLY A N 1
ATOM 718 C CA . GLY A 1 97 ? 12.850 -10.074 -10.873 1.00 96.06 97 GLY A CA 1
ATOM 719 C C . GLY A 1 97 ? 12.011 -10.620 -9.712 1.00 96.06 97 GLY A C 1
ATOM 720 O O . GLY A 1 97 ? 11.720 -11.815 -9.675 1.00 96.06 97 GLY A O 1
ATOM 721 N N . LYS A 1 98 ? 11.544 -9.756 -8.798 1.00 93.75 98 LYS A N 1
ATOM 722 C CA . LYS A 1 98 ? 10.616 -10.152 -7.721 1.00 93.75 98 LYS A CA 1
ATOM 723 C C . LYS A 1 98 ? 9.280 -10.637 -8.275 1.00 93.75 98 LYS A C 1
ATOM 725 O O . LYS A 1 98 ? 8.799 -11.676 -7.838 1.00 93.75 98 LYS A O 1
ATOM 730 N N . HIS A 1 99 ? 8.711 -9.931 -9.254 1.00 92.75 99 HIS A N 1
ATOM 731 C CA . HIS A 1 99 ? 7.465 -10.341 -9.909 1.00 92.75 99 HIS A CA 1
ATOM 732 C C . HIS A 1 99 ? 7.586 -11.719 -10.583 1.00 92.75 99 HIS A C 1
ATOM 734 O O . HIS A 1 99 ? 6.668 -12.528 -10.496 1.00 92.75 99 HIS A O 1
ATOM 740 N N . LEU A 1 100 ? 8.745 -12.016 -11.179 1.00 92.94 100 LEU A N 1
ATOM 741 C CA . LEU A 1 100 ? 9.050 -13.311 -11.798 1.00 92.94 100 LEU A CA 1
ATOM 742 C C . LEU A 1 100 ? 9.423 -14.414 -10.789 1.00 92.94 100 LEU A C 1
ATOM 744 O O . LEU A 1 100 ? 9.768 -15.523 -11.194 1.00 92.94 100 LEU A O 1
ATOM 748 N N . GLY A 1 101 ? 9.402 -14.127 -9.484 1.00 90.69 101 GLY A N 1
ATOM 749 C CA . GLY A 1 101 ? 9.768 -15.090 -8.445 1.00 90.69 101 GLY A CA 1
ATOM 750 C C . GLY A 1 101 ? 11.261 -15.438 -8.403 1.00 90.69 101 GLY A C 1
ATOM 751 O O . GLY A 1 101 ? 11.631 -16.478 -7.860 1.00 90.69 101 GLY A O 1
ATOM 752 N N . MET A 1 102 ? 12.134 -14.591 -8.960 1.00 92.44 102 MET A N 1
ATOM 753 C CA . MET A 1 102 ? 13.587 -14.827 -8.991 1.00 92.44 102 MET A CA 1
ATOM 754 C C . MET A 1 102 ? 14.247 -14.682 -7.616 1.00 92.44 102 MET A C 1
ATOM 756 O O . MET A 1 102 ? 15.319 -15.237 -7.381 1.00 92.44 102 MET A O 1
ATOM 760 N N . PHE A 1 103 ? 13.612 -13.950 -6.699 1.00 86.62 103 PHE A N 1
ATOM 761 C CA . PHE A 1 103 ? 14.094 -13.756 -5.336 1.00 86.62 103 PHE A CA 1
ATOM 762 C C . PHE A 1 103 ? 13.165 -14.478 -4.362 1.00 86.62 103 PHE A C 1
ATOM 764 O O . PHE A 1 103 ? 11.956 -14.258 -4.374 1.00 86.62 103 PHE A O 1
ATOM 771 N N . LYS A 1 104 ? 13.727 -15.342 -3.514 1.00 78.69 104 LYS A N 1
ATOM 772 C CA . LYS A 1 104 ? 13.004 -15.964 -2.401 1.00 78.69 104 LYS A CA 1
ATOM 773 C C . LYS A 1 104 ? 13.337 -15.206 -1.125 1.00 78.69 104 LYS A C 1
ATOM 775 O O . LYS A 1 104 ? 14.505 -15.132 -0.758 1.00 78.69 104 LYS A O 1
ATOM 780 N N . ASP A 1 105 ? 12.320 -14.700 -0.439 1.00 72.81 105 ASP A N 1
ATOM 781 C CA . ASP A 1 105 ? 12.517 -13.931 0.795 1.00 72.81 105 ASP A CA 1
ATOM 782 C C . ASP A 1 105 ? 12.884 -14.825 1.995 1.00 72.81 105 ASP A C 1
ATOM 784 O O . ASP A 1 105 ? 13.578 -14.385 2.911 1.00 72.81 105 ASP A O 1
ATOM 788 N N . LYS A 1 106 ? 12.454 -16.098 1.994 1.00 67.75 106 LYS A N 1
ATOM 789 C CA . LYS A 1 106 ? 12.759 -17.075 3.049 1.00 67.75 106 LYS A CA 1
ATOM 790 C C . LYS A 1 106 ? 12.768 -18.501 2.492 1.00 67.75 106 LYS A C 1
ATOM 792 O O . LYS A 1 106 ? 11.788 -18.946 1.901 1.00 67.75 106 LYS A O 1
ATOM 797 N N . VAL A 1 107 ? 13.868 -19.221 2.706 1.00 70.38 107 VAL A N 1
ATOM 798 C CA . VAL A 1 107 ? 13.947 -20.676 2.507 1.00 70.38 107 VAL A CA 1
ATOM 799 C C . VAL A 1 107 ? 13.857 -21.316 3.883 1.00 70.38 107 VAL A C 1
ATOM 801 O O . VAL A 1 107 ? 14.734 -21.107 4.720 1.00 70.38 107 VAL A O 1
ATOM 804 N N . GLU A 1 108 ? 12.789 -22.064 4.141 1.00 73.44 108 GLU A N 1
ATOM 805 C CA . GLU A 1 108 ? 12.711 -22.884 5.347 1.00 73.44 108 GLU A CA 1
ATOM 806 C C . GLU A 1 108 ? 13.553 -24.140 5.136 1.00 73.44 108 GLU A C 1
ATOM 808 O O . GLU A 1 108 ? 13.236 -24.992 4.309 1.00 73.44 108 GLU A O 1
ATOM 813 N N . VAL A 1 109 ? 14.674 -24.217 5.851 1.00 74.12 109 VAL A N 1
ATOM 814 C CA . VAL A 1 109 ? 15.521 -25.407 5.876 1.00 74.12 109 VAL A CA 1
ATOM 815 C C . VAL A 1 109 ? 15.004 -26.301 6.993 1.00 74.12 109 VAL A C 1
ATOM 817 O O . VAL A 1 109 ? 14.986 -25.899 8.154 1.00 74.12 109 VAL A O 1
ATOM 820 N N . SER A 1 110 ? 14.569 -27.501 6.630 1.00 82.06 110 SER A N 1
ATOM 821 C CA . SER A 1 110 ? 14.148 -28.554 7.552 1.00 82.06 110 SER A CA 1
ATOM 822 C C . SER A 1 110 ? 15.019 -29.796 7.355 1.00 8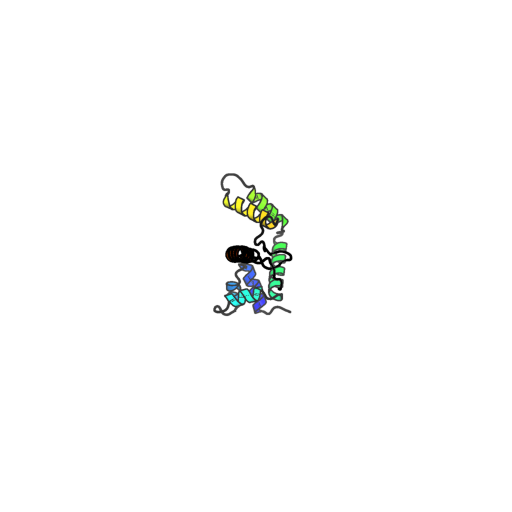2.06 110 SER A C 1
ATOM 824 O O . SER A 1 110 ? 15.712 -29.932 6.343 1.00 82.06 110 SER A O 1
ATOM 826 N N . GLY A 1 111 ? 15.040 -30.672 8.359 1.00 80.81 111 GLY A N 1
ATOM 827 C CA . GLY A 1 111 ? 15.631 -32.000 8.249 1.00 80.81 111 GLY A CA 1
ATOM 828 C C . GLY A 1 111 ? 14.803 -32.921 7.341 1.00 80.81 111 GLY A C 1
ATOM 829 O O . GLY A 1 111 ? 13.778 -32.499 6.796 1.00 80.81 111 GLY A O 1
ATOM 830 N N . PRO A 1 112 ? 15.227 -34.186 7.171 1.00 80.62 112 PRO A N 1
ATOM 831 C CA . PRO A 1 112 ? 14.443 -35.193 6.457 1.00 80.62 112 PRO A CA 1
ATOM 832 C C . PRO A 1 112 ? 12.980 -35.197 6.929 1.00 80.62 112 PRO A C 1
ATOM 834 O O . PRO A 1 112 ? 12.713 -35.068 8.125 1.00 80.62 112 PRO A O 1
ATOM 837 N N . ASP A 1 113 ? 12.047 -35.275 5.980 1.00 76.12 113 ASP A N 1
ATOM 838 C CA . ASP A 1 113 ? 10.596 -35.290 6.221 1.00 76.12 113 ASP A CA 1
ATOM 839 C C . ASP A 1 113 ? 10.032 -34.069 6.976 1.00 76.12 113 ASP A C 1
ATOM 841 O O . ASP A 1 113 ? 8.991 -34.149 7.628 1.00 76.12 113 ASP A O 1
ATOM 845 N N . GLY A 1 114 ? 10.701 -32.912 6.897 1.00 78.69 114 GLY A N 1
ATOM 846 C CA . GLY A 1 114 ? 10.263 -31.694 7.586 1.00 78.69 114 GLY A CA 1
ATOM 847 C C . GLY A 1 114 ? 10.625 -31.665 9.075 1.00 78.69 114 GLY A C 1
ATOM 848 O O . GLY A 1 114 ? 10.173 -30.781 9.803 1.00 78.69 114 GLY A O 1
ATOM 849 N N . GLY A 1 115 ? 11.434 -32.625 9.534 1.00 79.19 115 GLY A N 1
ATOM 850 C CA . GLY A 1 115 ? 11.846 -32.747 10.927 1.00 79.19 115 GLY A CA 1
ATOM 851 C C . GLY A 1 115 ? 12.818 -31.652 11.392 1.00 79.19 115 GLY A C 1
ATOM 852 O O . GLY A 1 115 ? 13.358 -30.890 10.582 1.00 79.19 115 GLY A O 1
ATOM 853 N N . PRO A 1 116 ? 13.076 -31.559 12.709 1.00 80.94 116 PRO A N 1
ATOM 854 C CA . PRO A 1 116 ? 14.086 -30.662 13.262 1.00 80.94 116 PRO A CA 1
ATOM 855 C C . PRO A 1 116 ? 15.469 -30.885 12.633 1.00 80.94 116 PRO A C 1
ATOM 857 O O . PRO A 1 116 ? 15.846 -32.008 12.299 1.00 80.94 116 PRO A O 1
ATOM 860 N N . ILE A 1 117 ? 16.252 -29.812 12.494 1.00 79.19 117 ILE A N 1
ATOM 861 C CA . ILE A 1 117 ? 17.645 -29.927 12.052 1.00 79.19 117 ILE A CA 1
ATOM 862 C C . ILE A 1 117 ? 18.451 -30.574 13.182 1.00 79.19 117 ILE A C 1
ATOM 864 O O . ILE A 1 117 ? 18.676 -29.966 14.229 1.00 79.19 117 ILE A O 1
ATOM 868 N N . GLU A 1 118 ? 18.923 -31.794 12.948 1.00 74.81 118 GLU A N 1
ATOM 869 C CA . GLU A 1 118 ? 19.827 -32.500 13.854 1.00 74.81 118 GLU A CA 1
ATOM 870 C C . GLU A 1 118 ? 21.215 -31.840 13.838 1.00 74.81 118 GLU A C 1
ATOM 872 O O . GLU A 1 118 ? 22.085 -32.148 13.017 1.00 74.81 118 GLU A O 1
ATOM 877 N N . VAL A 1 119 ? 21.451 -30.906 14.761 1.00 71.06 119 VAL A N 1
ATOM 878 C CA . VAL A 1 119 ? 22.784 -30.329 14.959 1.00 71.06 119 VAL A CA 1
ATOM 879 C C . VAL A 1 119 ? 23.614 -31.319 15.772 1.00 71.06 119 VAL A C 1
ATOM 881 O O . VAL A 1 119 ? 23.475 -31.436 16.989 1.00 71.06 119 VAL A O 1
ATOM 884 N N . SER A 1 120 ? 24.495 -32.066 15.098 1.00 68.62 120 SER A N 1
ATOM 885 C CA . SER A 1 120 ? 25.391 -32.995 15.792 1.00 68.62 120 SER A CA 1
ATOM 886 C C . SER A 1 120 ? 26.448 -32.228 16.593 1.00 68.62 120 SER A C 1
ATOM 888 O O . SER A 1 120 ? 27.489 -31.814 16.069 1.00 68.62 120 SER A O 1
ATOM 890 N N . ASP A 1 121 ? 26.198 -32.073 17.894 1.00 69.25 121 ASP A N 1
ATOM 891 C CA . ASP A 1 121 ? 27.196 -31.605 18.850 1.00 69.25 121 ASP A CA 1
ATOM 892 C C . ASP A 1 121 ? 28.487 -32.401 18.646 1.00 69.25 121 ASP A C 1
ATOM 894 O O . ASP A 1 121 ? 28.541 -33.615 18.875 1.00 69.25 121 ASP A O 1
ATOM 898 N N . ALA A 1 122 ? 29.558 -31.726 18.222 1.00 63.00 122 ALA A N 1
ATOM 899 C CA . ALA A 1 122 ? 30.872 -32.347 18.070 1.00 63.00 122 ALA A CA 1
ATOM 900 C C . ALA A 1 122 ? 31.300 -33.062 19.369 1.00 63.00 122 ALA A C 1
ATOM 902 O O . ALA A 1 122 ? 31.936 -34.114 19.327 1.00 63.00 122 ALA A O 1
ATOM 903 N N . ARG A 1 123 ? 30.836 -32.558 20.523 1.00 60.12 123 ARG A N 1
ATOM 904 C CA . ARG A 1 123 ? 30.996 -33.167 21.851 1.00 60.12 123 ARG A CA 1
ATOM 905 C C . ARG A 1 123 ? 30.324 -34.538 21.976 1.00 60.12 123 ARG A C 1
ATOM 907 O O . ARG A 1 123 ? 30.955 -35.448 22.502 1.00 60.12 123 ARG A O 1
ATOM 914 N N . LYS A 1 124 ? 29.107 -34.732 21.447 1.00 64.81 124 LYS A N 1
ATOM 915 C CA . LYS A 1 124 ? 28.428 -36.046 21.436 1.00 64.81 124 LYS A CA 1
ATOM 916 C C . LYS A 1 124 ? 29.177 -37.058 20.566 1.00 64.81 124 LYS A C 1
ATOM 918 O O . LYS A 1 124 ? 29.319 -38.214 20.955 1.00 64.81 124 LYS A O 1
ATOM 923 N N . ARG A 1 125 ? 29.722 -36.619 19.425 1.00 66.62 125 ARG A N 1
ATOM 924 C CA . ARG A 1 125 ? 30.534 -37.475 18.538 1.00 66.62 125 ARG A CA 1
ATOM 925 C C . ARG A 1 125 ? 31.863 -37.885 19.178 1.00 66.62 125 ARG A C 1
ATOM 927 O O . ARG A 1 125 ? 32.261 -39.043 19.063 1.00 66.62 125 ARG A O 1
ATOM 934 N N . ILE A 1 126 ? 32.523 -36.961 19.879 1.00 70.31 126 ILE A N 1
ATOM 935 C CA . ILE A 1 126 ? 33.755 -37.240 20.632 1.00 70.31 126 ILE A CA 1
ATOM 936 C C . ILE A 1 126 ? 33.460 -38.174 21.813 1.00 70.31 126 ILE A C 1
ATOM 938 O O . ILE A 1 126 ? 34.141 -39.186 21.959 1.00 70.31 126 ILE A O 1
ATOM 942 N N . ALA A 1 127 ? 32.406 -37.911 22.591 1.00 70.62 127 ALA A N 1
ATOM 943 C CA . ALA A 1 127 ? 31.998 -38.761 23.711 1.00 70.62 127 ALA A CA 1
ATOM 944 C C . ALA A 1 127 ? 31.668 -40.197 23.265 1.00 70.62 127 ALA A C 1
ATOM 946 O O . ALA A 1 127 ? 32.139 -41.154 23.877 1.00 70.62 127 ALA A O 1
ATOM 947 N N . GLY A 1 128 ? 30.941 -40.360 22.153 1.00 72.50 128 GLY A N 1
ATOM 948 C CA . GLY A 1 128 ? 30.643 -41.676 21.582 1.00 72.50 128 GLY A CA 1
ATOM 949 C C . GLY A 1 128 ? 31.893 -42.431 21.116 1.00 72.50 128 GLY A C 1
ATOM 950 O O . GLY A 1 128 ? 31.996 -43.638 21.327 1.00 72.50 128 GLY A O 1
ATOM 951 N N . ARG A 1 129 ? 32.880 -41.732 20.535 1.00 74.81 129 ARG A N 1
ATOM 952 C CA . ARG A 1 129 ? 34.172 -42.333 20.157 1.00 74.81 129 ARG A CA 1
ATOM 953 C C . ARG A 1 129 ? 35.002 -42.747 21.372 1.00 74.81 129 ARG A C 1
ATOM 955 O O . ARG A 1 129 ? 35.555 -43.842 21.359 1.00 74.81 129 ARG A O 1
ATOM 962 N N . ILE A 1 130 ? 35.047 -41.922 22.419 1.00 72.25 130 ILE A N 1
ATOM 963 C CA . ILE A 1 130 ? 35.756 -42.236 23.670 1.00 72.25 130 ILE A CA 1
ATOM 964 C C . ILE A 1 130 ? 35.135 -43.466 24.349 1.00 72.25 130 ILE A C 1
ATOM 966 O O . ILE A 1 130 ? 35.864 -44.373 24.740 1.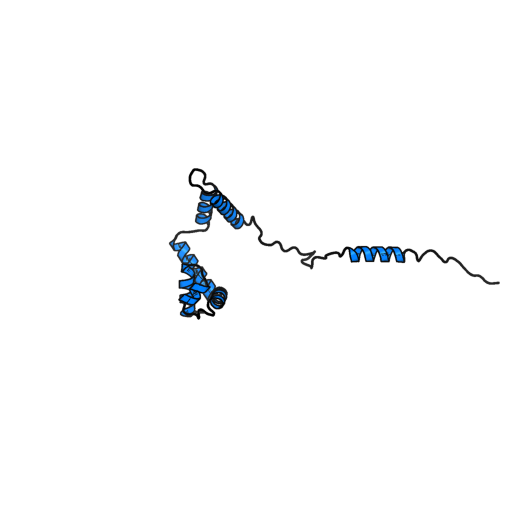00 72.25 130 ILE A O 1
ATOM 970 N N . ALA A 1 131 ? 33.802 -43.549 24.417 1.00 72.94 131 ALA A N 1
ATOM 971 C CA . ALA A 1 131 ? 33.103 -44.700 24.993 1.00 72.94 131 ALA A CA 1
ATOM 972 C C . ALA A 1 131 ? 33.349 -46.005 24.209 1.00 72.94 131 ALA A C 1
ATOM 974 O O . ALA A 1 131 ? 33.481 -47.077 24.794 1.00 72.94 131 ALA A O 1
ATOM 975 N N . LYS A 1 132 ? 33.451 -45.927 22.876 1.00 73.00 132 LYS A N 1
ATOM 976 C CA . LYS A 1 132 ? 33.738 -47.098 22.031 1.00 73.00 132 LYS A CA 1
ATOM 977 C C . LYS A 1 132 ? 35.183 -47.586 22.185 1.00 73.00 132 LYS A C 1
ATOM 979 O O . LYS A 1 132 ? 35.420 -48.790 22.168 1.00 73.00 132 LYS A O 1
ATOM 984 N N . LEU A 1 133 ? 36.131 -46.664 22.373 1.00 72.25 133 LEU A N 1
ATOM 985 C CA . LEU A 1 133 ? 37.540 -46.979 22.635 1.00 72.25 133 LEU A CA 1
ATOM 986 C C . LEU A 1 133 ? 37.757 -47.575 24.035 1.00 72.25 133 LEU A C 1
ATOM 988 O O . LEU A 1 133 ? 38.591 -48.463 24.185 1.00 72.25 133 LEU A O 1
ATOM 992 N N . SER A 1 134 ? 36.994 -47.144 25.045 1.00 68.75 134 SER A N 1
ATOM 993 C CA . SER A 1 134 ? 37.099 -47.686 26.409 1.00 68.75 134 SER A CA 1
ATOM 994 C C . SER A 1 134 ? 36.417 -49.048 26.594 1.00 68.75 134 SER A C 1
ATOM 996 O O . SER A 1 134 ? 36.799 -49.802 27.485 1.00 68.75 134 SER A O 1
ATOM 998 N N . ALA A 1 135 ? 35.433 -49.392 25.758 1.00 65.50 135 ALA A N 1
ATOM 999 C CA . ALA A 1 135 ? 34.776 -50.701 25.786 1.00 65.50 135 ALA A CA 1
ATOM 1000 C C . ALA A 1 135 ? 35.606 -51.809 25.104 1.00 65.50 135 ALA A C 1
ATOM 1002 O O . ALA A 1 135 ? 35.534 -52.967 25.512 1.00 65.50 135 ALA A O 1
ATOM 1003 N N . GLY A 1 136 ? 36.421 -51.462 24.101 1.00 56.69 136 GLY A N 1
ATOM 1004 C CA . GLY A 1 136 ? 37.251 -52.417 23.356 1.00 56.69 136 GLY A CA 1
ATOM 1005 C C . GLY A 1 136 ? 38.438 -52.995 24.137 1.00 56.69 136 GLY A C 1
ATOM 1006 O O . GLY A 1 136 ? 38.999 -54.001 23.722 1.00 56.69 136 GLY A O 1
ATOM 1007 N N . SER A 1 137 ? 38.813 -52.411 25.279 1.00 57.53 137 SER A N 1
ATOM 1008 C CA . SER A 1 137 ? 39.959 -52.856 26.085 1.00 57.53 137 SER A CA 1
ATOM 1009 C C . SER A 1 137 ? 39.626 -53.911 27.151 1.00 57.53 137 SER A C 1
ATOM 1011 O O . SER A 1 137 ? 40.523 -54.346 27.867 1.00 57.53 137 SER A O 1
ATOM 1013 N N . ARG A 1 138 ? 38.361 -54.351 27.273 1.00 55.25 138 ARG A N 1
ATOM 1014 C CA . ARG A 1 138 ? 37.930 -55.338 28.290 1.00 55.25 138 ARG A CA 1
ATOM 1015 C C . ARG A 1 138 ? 37.809 -56.787 27.797 1.00 55.25 138 ARG A C 1
ATOM 1017 O O . ARG A 1 138 ? 37.627 -57.675 28.622 1.00 55.25 138 ARG A O 1
ATOM 1024 N N . GLN A 1 139 ? 37.950 -57.058 26.499 1.00 50.97 139 GLN A N 1
ATOM 1025 C CA . GLN A 1 139 ? 38.050 -58.423 25.955 1.00 50.97 139 GLN A CA 1
ATOM 1026 C C . GLN A 1 139 ? 39.505 -58.716 25.580 1.00 50.97 139 GLN A C 1
ATOM 1028 O O . GLN A 1 139 ? 39.900 -58.613 24.426 1.00 50.97 139 GLN A O 1
ATOM 1033 N N . GLY A 1 140 ? 40.329 -59.021 26.582 1.00 52.91 140 GLY A N 1
ATOM 1034 C CA . GLY A 1 140 ? 41.738 -59.360 26.366 1.00 52.91 140 GLY A CA 1
ATOM 1035 C C . GLY A 1 140 ? 42.414 -60.072 27.535 1.00 52.91 140 GLY A C 1
ATOM 1036 O O . GLY A 1 140 ? 43.636 -60.070 27.611 1.00 52.91 140 GLY A O 1
ATOM 1037 N N . GLY A 1 141 ? 41.655 -60.660 28.463 1.00 53.97 141 GLY A N 1
ATOM 1038 C CA . GLY A 1 141 ? 42.246 -61.364 29.597 1.00 53.97 141 GLY A CA 1
ATOM 1039 C C . GLY A 1 141 ? 41.253 -62.271 30.301 1.00 53.97 141 GLY A C 1
ATOM 1040 O O . GLY A 1 141 ? 40.562 -61.816 31.203 1.00 53.97 141 GLY A O 1
ATOM 1041 N N . SER A 1 142 ? 41.167 -63.527 29.855 1.00 53.94 142 SER A N 1
ATOM 1042 C CA . SER A 1 142 ? 41.002 -64.726 30.695 1.00 53.94 142 SER A CA 1
ATOM 1043 C C . SER A 1 142 ? 40.617 -65.927 29.817 1.00 53.94 142 SER A C 1
ATOM 1045 O O . SER A 1 142 ? 39.457 -66.114 29.459 1.00 53.94 142 SER A O 1
ATOM 1047 N N . SER A 1 143 ? 41.616 -66.732 29.457 1.00 50.47 143 SER A N 1
ATOM 1048 C CA . SER A 1 143 ? 41.487 -68.119 28.988 1.00 50.47 143 SER A CA 1
ATOM 1049 C C . SER A 1 143 ? 42.721 -68.868 29.488 1.00 50.47 143 SER A C 1
ATOM 1051 O O . SER A 1 143 ? 43.819 -68.349 29.316 1.00 50.47 143 SER A O 1
ATOM 1053 N N . GLY A 1 144 ? 42.683 -70.055 30.074 1.00 47.50 144 GLY A N 1
ATOM 1054 C CA . GLY A 1 144 ? 41.620 -70.865 30.661 1.00 47.50 144 GLY A CA 1
ATOM 1055 C C . GLY A 1 144 ? 42.215 -71.473 31.942 1.00 47.50 144 GLY A C 1
ATOM 1056 O O . GLY A 1 144 ? 43.405 -71.331 32.204 1.00 47.50 144 GLY A O 1
ATOM 1057 N N . GLY A 1 145 ? 41.424 -72.028 32.843 1.00 46.00 145 GLY A N 1
ATOM 1058 C CA . GLY A 1 145 ? 40.746 -73.295 32.609 1.00 46.00 145 GLY A CA 1
ATOM 1059 C C . GLY A 1 145 ? 41.314 -74.269 33.639 1.00 46.00 145 GLY A C 1
ATOM 1060 O O . GLY A 1 145 ? 42.519 -74.499 33.677 1.00 46.00 145 GLY A O 1
ATOM 1061 N N . SER A 1 146 ? 40.434 -74.693 34.533 1.00 51.12 146 SER A N 1
ATOM 1062 C CA . SER A 1 146 ? 40.589 -75.707 35.571 1.00 51.12 146 SER A CA 1
ATOM 1063 C C . SER A 1 146 ? 41.062 -77.055 35.012 1.00 51.12 146 SER A C 1
ATOM 1065 O O . SER A 1 146 ? 40.957 -77.283 33.810 1.00 51.12 146 SER A O 1
ATOM 1067 N N . ASP A 1 147 ? 41.574 -77.937 35.875 1.00 50.59 147 ASP A N 1
ATOM 1068 C CA . ASP A 1 147 ? 40.897 -79.214 36.173 1.00 50.59 147 ASP A CA 1
ATOM 1069 C C . ASP A 1 147 ? 41.717 -80.063 37.16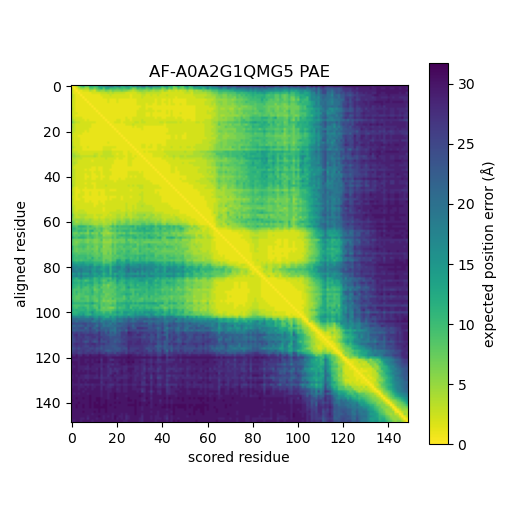7 1.00 50.59 147 ASP A C 1
ATOM 1071 O O . ASP A 1 147 ? 42.869 -80.418 36.931 1.00 50.59 147 ASP A O 1
ATOM 1075 N N . ASP A 1 148 ? 41.083 -80.277 38.320 1.00 49.12 148 ASP A N 1
ATOM 1076 C CA . ASP A 1 148 ? 41.000 -81.453 39.194 1.00 49.12 148 ASP A CA 1
ATOM 1077 C C . ASP A 1 148 ? 42.098 -82.538 39.203 1.00 49.12 148 ASP A C 1
ATOM 1079 O O . ASP A 1 148 ? 42.402 -83.197 38.207 1.00 49.12 148 ASP A O 1
ATOM 1083 N N . GLY A 1 149 ? 42.553 -82.815 40.433 1.00 49.53 149 GLY A N 1
ATOM 1084 C CA . GLY A 1 149 ? 43.297 -83.994 40.880 1.00 49.53 149 GLY A CA 1
ATOM 1085 C C . GLY A 1 149 ? 43.459 -83.989 42.394 1.00 49.53 149 GLY A C 1
ATOM 1086 O O . GLY A 1 149 ? 44.312 -83.208 42.871 1.00 49.53 149 GLY A O 1
#

InterPro domains:
  IPR005335 Terminase small subunit [PF03592] (3-81)
  IPR038713 Terminase small subunit, N-terminal DNA-binding domain, HTH motif superfamily [G3DSA:1.10.10.1400] (1-62)
  IPR052404 SPP1-like small terminase [PTHR41328] (1-78)

Foldseek 3Di:
DDDDQLLVQLLVQCVVPVDLLVSNVRSPHDNVCSNVVSVVSCVDPVSVVSNVVVVVVVCVVVVNDPVNLLVVLVCLLPDDDPPHDPVSNVVSVVVNCVVVVVDDPDDDDADPPRHHDPDPDVVVVVVVVVVVVVVVPPPDDDDDDDDDD

Secondary structure (DSSP, 8-state):
-PPPHHHHHHHHHHHHH--HHHHHHHTT--TTTHHHHHHHHHHSHHHHHHHHHHHHHHHHHTT--HHHHHHHHHHHHT--STT--HHHHHHHHHHHHHHTT---S------GGG-------HHHHHHHHHHHHHHTTSSSS--------

Mean predicted aligned error: 14.48 Å

Nearest PDB structures (foldseek):
  4zc3-assembly1_A  TM=9.945E-01  e=1.643E-03  Bacillus phage SF6
  2cmp-assembly1_A  TM=9.607E-01  e=1.250E-03  Bacillus phage SF6
  7joq-assembly1_H  TM=4.682E-01  e=1.541E-02  Pseudomonas phage NV1

pLDDT: mean 86.0, std 14.95, range [46.0, 98.5]